Protein AF-A0A9D2IQ98-F1 (afdb_monomer_lite)

Structure (mmCIF, N/CA/C/O backbone):
data_AF-A0A9D2IQ98-F1
#
_entry.id   AF-A0A9D2IQ98-F1
#
loop_
_atom_site.group_PDB
_atom_site.id
_atom_site.type_symbol
_atom_site.label_atom_id
_atom_site.label_alt_id
_atom_site.label_comp_id
_atom_site.label_asym_id
_atom_site.label_entity_id
_atom_site.label_seq_id
_atom_site.pdbx_PDB_ins_code
_atom_site.Cartn_x
_atom_site.Cartn_y
_atom_site.Cartn_z
_atom_site.occupancy
_atom_site.B_iso_or_equiv
_atom_site.auth_seq_id
_atom_site.auth_comp_id
_atom_site.auth_asym_id
_atom_site.auth_atom_id
_atom_site.pdbx_PDB_model_num
ATOM 1 N N . MET A 1 1 ? -1.319 -9.298 -17.058 1.00 51.34 1 MET A N 1
ATOM 2 C CA . MET A 1 1 ? -1.935 -8.233 -16.231 1.00 51.34 1 MET A CA 1
ATOM 3 C C . MET A 1 1 ? -1.148 -6.912 -16.169 1.00 51.34 1 MET A C 1
ATOM 5 O O . MET A 1 1 ? -1.802 -5.898 -15.997 1.00 51.34 1 MET A O 1
ATOM 9 N N . LEU A 1 2 ? 0.181 -6.848 -16.391 1.00 56.78 2 LEU A N 1
ATOM 10 C CA . LEU A 1 2 ? 0.905 -5.551 -16.417 1.00 56.78 2 LEU A CA 1
ATOM 11 C C . LEU A 1 2 ? 0.504 -4.602 -17.559 1.00 56.78 2 LEU A C 1
ATOM 13 O O . LEU A 1 2 ? 0.396 -3.403 -17.344 1.00 56.78 2 LEU A O 1
ATOM 17 N N . LEU A 1 3 ? 0.245 -5.135 -18.757 1.00 52.12 3 LEU A N 1
ATOM 18 C CA . LEU A 1 3 ? -0.154 -4.343 -19.933 1.00 52.12 3 LEU A CA 1
ATOM 19 C C . LEU A 1 3 ? -1.585 -3.784 -19.847 1.00 52.12 3 LEU A C 1
ATOM 21 O O . LEU A 1 3 ? -2.013 -3.067 -20.747 1.00 52.12 3 LEU A O 1
ATOM 25 N N . ARG A 1 4 ? -2.333 -4.111 -18.782 1.00 63.97 4 ARG A N 1
ATOM 26 C CA . ARG A 1 4 ? -3.657 -3.527 -18.540 1.00 63.97 4 ARG A CA 1
ATOM 27 C C . ARG A 1 4 ? -3.548 -2.113 -17.973 1.00 63.97 4 ARG A C 1
ATOM 29 O O . ARG A 1 4 ? -4.499 -1.350 -18.087 1.00 63.97 4 ARG A O 1
ATOM 36 N N . ASN A 1 5 ? -2.407 -1.762 -17.373 1.00 77.50 5 ASN A N 1
ATOM 37 C CA . ASN A 1 5 ? -2.212 -0.414 -16.875 1.00 77.50 5 ASN A CA 1
ATOM 38 C C . ASN A 1 5 ? -1.877 0.530 -18.041 1.00 77.50 5 ASN A C 1
ATOM 40 O O . ASN A 1 5 ? -0.894 0.328 -18.761 1.00 77.50 5 ASN A O 1
ATOM 44 N N . VAL A 1 6 ? -2.731 1.537 -18.236 1.00 78.69 6 VAL A N 1
ATOM 45 C CA . VAL A 1 6 ? -2.642 2.497 -19.343 1.00 78.69 6 VAL A CA 1
ATOM 46 C C . VAL A 1 6 ? -1.326 3.270 -19.297 1.00 78.69 6 VAL A C 1
ATOM 48 O O . VAL A 1 6 ? -0.747 3.525 -20.351 1.00 78.69 6 VAL A O 1
ATOM 51 N N . GLU A 1 7 ? -0.811 3.563 -18.103 1.00 82.69 7 GLU A N 1
ATOM 52 C CA . GLU A 1 7 ? 0.459 4.267 -17.919 1.00 82.69 7 GLU A CA 1
ATOM 53 C C . GLU A 1 7 ? 1.639 3.426 -18.403 1.00 82.69 7 GLU A C 1
ATOM 55 O O . GLU A 1 7 ? 2.405 3.870 -19.255 1.00 82.69 7 GLU A O 1
ATOM 60 N N . VAL A 1 8 ? 1.729 2.168 -17.955 1.00 86.12 8 VAL A N 1
ATOM 61 C CA . VAL A 1 8 ? 2.790 1.239 -18.384 1.00 86.12 8 VAL A CA 1
ATOM 62 C C . VAL A 1 8 ? 2.737 1.033 -19.895 1.00 86.12 8 VAL A C 1
ATOM 64 O O . VAL A 1 8 ? 3.772 1.053 -20.558 1.00 86.12 8 VAL A O 1
ATOM 67 N N . ARG A 1 9 ? 1.535 0.883 -20.465 1.00 85.06 9 ARG A N 1
ATOM 68 C CA . ARG A 1 9 ? 1.364 0.747 -21.915 1.00 85.06 9 ARG A CA 1
ATOM 69 C C . ARG A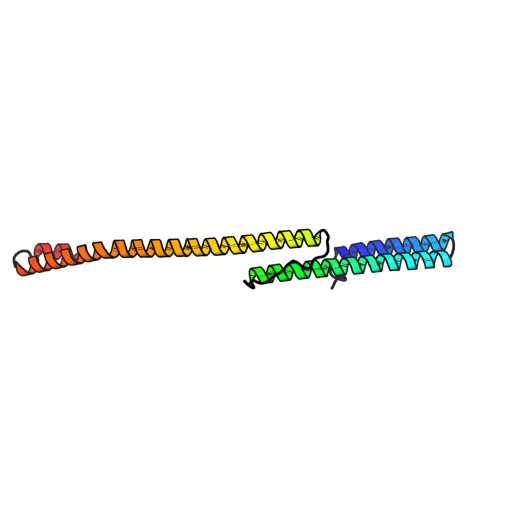 1 9 ? 1.829 1.999 -22.660 1.00 85.06 9 ARG A C 1
ATOM 71 O O . ARG A 1 9 ? 2.515 1.867 -23.670 1.00 85.06 9 ARG A O 1
ATOM 78 N N . ARG A 1 10 ? 1.501 3.193 -22.158 1.00 88.31 10 ARG A N 1
ATOM 79 C CA . ARG A 1 10 ? 1.931 4.469 -22.745 1.00 88.31 10 ARG A CA 1
ATOM 80 C C . ARG A 1 10 ? 3.453 4.610 -22.696 1.00 88.31 10 ARG A C 1
ATOM 82 O O . ARG A 1 10 ? 4.060 4.876 -23.730 1.00 88.31 10 ARG A O 1
ATOM 89 N N . THR A 1 11 ? 4.086 4.352 -21.554 1.00 89.94 11 THR A N 1
ATOM 90 C CA . THR A 1 11 ? 5.550 4.423 -21.418 1.00 89.94 11 THR A CA 1
ATOM 91 C C . THR A 1 11 ? 6.252 3.426 -22.335 1.00 89.94 11 THR A C 1
ATOM 93 O O . THR A 1 11 ? 7.189 3.802 -23.032 1.00 89.94 11 THR A O 1
ATOM 96 N N . VAL A 1 12 ? 5.764 2.182 -22.411 1.00 91.50 12 VAL A N 1
ATOM 97 C CA . VAL A 1 12 ? 6.314 1.170 -23.328 1.00 91.50 12 VAL A CA 1
ATOM 98 C C . VAL A 1 12 ? 6.136 1.593 -24.787 1.00 91.50 12 VAL A C 1
ATOM 100 O O . VAL A 1 12 ? 7.073 1.453 -25.564 1.00 91.50 12 VAL A O 1
ATOM 103 N N . SER A 1 13 ? 4.984 2.158 -25.169 1.00 90.25 13 SER A N 1
ATOM 104 C CA . SER A 1 13 ? 4.786 2.642 -26.544 1.00 90.25 13 SER A CA 1
ATOM 105 C C . SER A 1 13 ? 5.741 3.778 -26.912 1.00 90.25 13 SER A C 1
ATOM 107 O O . SER A 1 13 ? 6.338 3.738 -27.983 1.00 90.25 13 SER A O 1
ATOM 109 N N . VAL A 1 14 ? 5.956 4.744 -26.014 1.00 93.75 14 VAL A N 1
ATOM 110 C CA . VAL A 1 14 ? 6.912 5.838 -26.237 1.00 93.75 14 VAL A CA 1
ATOM 111 C C . VAL A 1 14 ? 8.335 5.288 -26.330 1.00 93.75 14 VAL A C 1
ATOM 113 O O . VAL A 1 14 ? 9.069 5.656 -27.242 1.00 93.75 14 VAL A O 1
ATOM 116 N N . PHE A 1 15 ? 8.705 4.357 -25.447 1.00 93.88 15 PHE A N 1
ATOM 117 C CA . PHE A 1 15 ? 10.013 3.706 -25.478 1.00 93.88 15 PHE A CA 1
ATOM 118 C C . PHE A 1 15 ? 10.254 2.962 -26.796 1.00 93.88 15 PHE A C 1
ATOM 120 O O . PHE A 1 15 ? 11.333 3.067 -27.368 1.00 93.88 15 PHE A O 1
ATOM 127 N N . LEU A 1 16 ? 9.249 2.244 -27.308 1.00 93.75 16 LEU A N 1
ATOM 128 C CA . LEU A 1 16 ? 9.344 1.552 -28.594 1.00 93.75 16 LEU A CA 1
ATOM 129 C C . LEU A 1 16 ? 9.516 2.532 -29.757 1.00 93.75 16 LEU A C 1
ATOM 131 O O . LEU A 1 16 ? 10.364 2.297 -30.610 1.00 93.75 16 LEU A O 1
ATOM 135 N N . VAL A 1 17 ? 8.770 3.641 -29.779 1.00 95.56 17 VAL A N 1
ATOM 136 C CA . VAL A 1 17 ? 8.910 4.670 -30.825 1.00 95.56 17 VAL A CA 1
ATOM 137 C C . VAL A 1 17 ? 10.316 5.274 -30.812 1.00 95.56 17 VAL A C 1
ATOM 139 O O . VAL A 1 17 ? 10.965 5.339 -31.855 1.00 95.56 17 VAL A O 1
ATOM 142 N N . VAL A 1 18 ? 10.818 5.655 -29.633 1.00 95.44 18 VAL A N 1
ATOM 143 C CA . VAL A 1 18 ? 12.175 6.204 -29.477 1.00 95.44 18 VAL A CA 1
ATOM 144 C C . VAL A 1 18 ? 13.237 5.162 -29.839 1.00 95.44 18 VAL A C 1
ATOM 146 O O . VAL A 1 18 ? 14.200 5.482 -30.530 1.00 95.44 18 VAL A O 1
ATOM 149 N N . GLY A 1 19 ? 13.047 3.906 -29.429 1.00 93.88 19 GLY A N 1
ATOM 150 C CA . GLY A 1 19 ? 13.953 2.805 -29.746 1.00 93.88 19 GLY A CA 1
ATOM 151 C C . GLY A 1 19 ? 14.041 2.532 -31.247 1.00 93.88 19 GLY A C 1
ATOM 152 O O . GLY A 1 19 ? 15.142 2.435 -31.781 1.00 93.88 19 GLY A O 1
ATOM 153 N N . VAL A 1 20 ? 12.903 2.475 -31.946 1.00 95.25 20 VAL A N 1
ATOM 154 C CA . VAL A 1 20 ? 12.860 2.292 -33.408 1.00 95.25 20 VAL A CA 1
ATOM 155 C C . VAL A 1 20 ? 13.535 3.459 -34.126 1.00 95.25 20 VAL A C 1
ATOM 157 O O . VAL A 1 20 ? 14.337 3.227 -35.028 1.00 95.25 20 VAL A O 1
ATOM 160 N N . ALA A 1 21 ? 13.276 4.700 -33.701 1.00 95.50 21 ALA A N 1
ATOM 161 C CA . ALA A 1 21 ? 13.936 5.876 -34.265 1.00 95.50 21 ALA A CA 1
ATOM 162 C C . ALA A 1 21 ? 15.462 5.834 -34.059 1.00 95.50 21 ALA A C 1
ATOM 164 O O . ALA A 1 21 ? 16.215 6.105 -34.993 1.00 95.50 21 ALA A O 1
ATOM 165 N N . GLY A 1 22 ? 15.924 5.432 -32.870 1.00 93.00 22 GLY A N 1
ATOM 166 C CA . GLY A 1 22 ? 17.349 5.275 -32.570 1.00 93.00 22 GLY A CA 1
ATOM 167 C C . GLY A 1 22 ? 18.026 4.187 -33.408 1.00 93.00 22 GLY A C 1
ATOM 168 O O . GLY A 1 22 ? 19.112 4.407 -33.939 1.00 93.00 22 GLY A O 1
ATOM 169 N N . VAL A 1 23 ? 17.370 3.036 -33.587 1.00 94.25 23 VAL A N 1
ATOM 170 C CA . VAL A 1 23 ? 17.874 1.945 -34.441 1.00 94.25 23 VAL A CA 1
ATOM 171 C C . VAL A 1 23 ? 17.944 2.381 -35.908 1.00 94.25 23 VAL A C 1
ATOM 173 O O . VAL A 1 23 ? 18.944 2.114 -36.571 1.00 94.25 23 VAL A O 1
ATOM 176 N N . ALA A 1 24 ? 16.926 3.088 -36.408 1.00 93.44 24 ALA A N 1
ATOM 177 C CA . ALA A 1 24 ? 16.910 3.606 -37.775 1.00 93.44 24 ALA A CA 1
ATOM 178 C C . ALA A 1 24 ? 18.023 4.641 -38.018 1.00 93.44 24 ALA A C 1
ATOM 180 O O . ALA A 1 24 ? 18.696 4.587 -39.047 1.00 93.44 24 ALA A O 1
ATOM 181 N N . ALA A 1 25 ? 18.262 5.542 -37.060 1.00 94.00 25 ALA A N 1
ATOM 182 C CA . ALA A 1 25 ? 19.348 6.517 -37.139 1.00 94.00 25 ALA A CA 1
ATOM 183 C C . ALA A 1 25 ? 20.730 5.841 -37.136 1.00 94.00 25 ALA A C 1
ATOM 185 O O . ALA A 1 25 ? 21.574 6.166 -37.969 1.00 94.00 25 ALA A O 1
ATOM 186 N N . ALA A 1 26 ? 20.944 4.859 -36.254 1.00 93.38 26 ALA A N 1
ATOM 187 C CA . ALA A 1 26 ? 22.191 4.095 -36.200 1.00 93.38 26 ALA A CA 1
ATOM 188 C C . ALA A 1 26 ? 22.453 3.324 -37.502 1.00 93.38 26 ALA A C 1
ATOM 190 O O . ALA A 1 26 ? 23.584 3.289 -37.986 1.00 93.38 26 ALA A O 1
ATOM 191 N N . TRP A 1 27 ? 21.399 2.761 -38.101 1.00 93.94 27 TRP A N 1
ATOM 192 C CA . TRP A 1 27 ? 21.492 2.084 -39.391 1.00 93.94 27 TRP A CA 1
ATOM 193 C C . TRP A 1 27 ? 21.900 3.032 -40.524 1.00 93.94 27 TRP A C 1
ATOM 195 O O . TRP A 1 27 ? 22.726 2.660 -41.354 1.00 93.94 27 TRP A O 1
ATOM 205 N N . ALA A 1 28 ? 21.364 4.256 -40.536 1.00 94.06 28 ALA A N 1
ATOM 206 C CA . ALA A 1 28 ? 21.652 5.254 -41.566 1.00 94.06 28 ALA A CA 1
ATOM 207 C C . ALA A 1 28 ? 23.063 5.864 -41.468 1.00 94.06 28 ALA A C 1
ATOM 209 O O . ALA A 1 28 ? 23.628 6.236 -42.492 1.00 94.06 28 ALA A O 1
ATOM 210 N N . LEU A 1 29 ? 23.621 5.984 -40.258 1.00 93.12 29 LEU A N 1
ATOM 211 C CA . LEU A 1 29 ? 24.921 6.625 -40.019 1.00 93.12 29 LEU A CA 1
ATOM 212 C C . LEU A 1 29 ? 26.099 5.651 -40.163 1.00 93.12 29 LEU A C 1
ATOM 214 O O . LEU A 1 29 ? 27.071 5.968 -40.841 1.00 93.12 29 LEU A O 1
ATOM 218 N N . GLU A 1 30 ? 26.012 4.475 -39.531 1.00 89.81 30 GLU A N 1
ATOM 219 C CA . GLU A 1 30 ? 27.151 3.548 -39.386 1.00 89.81 30 GLU A CA 1
ATOM 220 C C . GLU A 1 30 ? 26.843 2.103 -39.823 1.00 89.81 30 GLU A C 1
ATOM 222 O O . GLU A 1 30 ? 27.690 1.212 -39.735 1.00 89.81 30 GLU A O 1
ATOM 227 N N . GLY A 1 31 ? 25.636 1.849 -40.338 1.00 92.56 31 GLY A N 1
ATOM 228 C CA . GLY A 1 31 ? 25.257 0.566 -40.925 1.00 92.56 31 GLY A CA 1
ATOM 229 C C . GLY A 1 31 ? 24.684 -0.470 -39.938 1.00 92.56 31 GLY A C 1
ATOM 230 O O . GLY A 1 31 ? 24.312 -0.161 -38.801 1.00 92.56 31 GLY A O 1
ATOM 231 N N . PRO A 1 32 ? 24.541 -1.739 -40.372 1.00 91.56 32 PRO A N 1
ATOM 232 C CA . PRO A 1 32 ? 23.748 -2.754 -39.666 1.00 91.56 32 PRO A CA 1
ATOM 233 C C .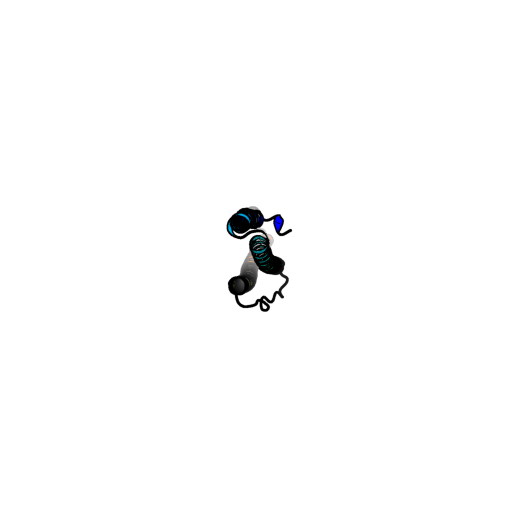 PRO A 1 32 ? 24.353 -3.230 -38.342 1.00 91.56 32 PRO A C 1
ATOM 235 O O . PRO A 1 32 ? 23.607 -3.598 -37.434 1.00 91.56 32 PRO A O 1
ATOM 238 N N . ALA A 1 33 ? 25.679 -3.198 -38.198 1.00 92.75 33 ALA A N 1
ATOM 239 C CA . ALA A 1 33 ? 26.340 -3.599 -36.958 1.00 92.75 33 ALA A CA 1
ATOM 240 C C . ALA A 1 33 ? 26.018 -2.631 -35.805 1.00 92.75 33 ALA A C 1
ATOM 242 O O . ALA A 1 33 ? 25.653 -3.072 -34.715 1.00 92.75 33 ALA A O 1
ATOM 243 N N . ALA A 1 34 ? 26.060 -1.318 -36.061 1.00 91.81 34 ALA A N 1
ATOM 244 C CA . ALA A 1 34 ? 25.695 -0.296 -35.080 1.00 91.81 34 ALA A CA 1
ATOM 245 C C . ALA A 1 34 ? 24.210 -0.392 -34.687 1.00 91.81 34 ALA A C 1
ATOM 247 O O . ALA A 1 34 ? 23.869 -0.367 -33.502 1.00 91.81 34 ALA A O 1
ATOM 248 N N . ALA A 1 35 ? 23.325 -0.599 -35.668 1.00 92.81 35 ALA A N 1
ATOM 249 C CA . ALA A 1 35 ? 21.895 -0.791 -35.433 1.00 92.81 35 ALA A CA 1
ATOM 250 C C . ALA A 1 35 ? 21.598 -1.996 -34.517 1.00 92.81 35 ALA A C 1
ATOM 252 O O . ALA A 1 35 ? 20.751 -1.899 -33.626 1.00 92.81 35 ALA A O 1
ATOM 253 N N . ALA A 1 36 ? 22.320 -3.111 -34.687 1.00 94.00 36 ALA A N 1
ATOM 254 C CA . ALA A 1 36 ? 22.164 -4.302 -33.851 1.00 94.00 36 ALA A CA 1
ATOM 255 C C . ALA A 1 36 ? 22.550 -4.047 -32.382 1.00 94.00 36 ALA A C 1
ATOM 257 O O . ALA A 1 36 ? 21.831 -4.471 -31.475 1.00 94.00 36 ALA A O 1
ATOM 258 N N . VAL A 1 37 ? 23.640 -3.311 -32.135 1.00 95.06 37 VAL A N 1
ATOM 259 C CA . VAL A 1 37 ? 24.080 -2.951 -30.774 1.00 95.06 37 VAL A CA 1
ATOM 260 C C . VAL A 1 37 ? 23.064 -2.031 -30.091 1.00 95.06 37 VAL A C 1
ATOM 262 O O . VAL A 1 37 ? 22.704 -2.254 -28.930 1.00 95.06 37 VAL A O 1
ATOM 265 N N . VAL A 1 38 ? 22.542 -1.033 -30.810 1.00 94.75 38 VAL A N 1
ATOM 266 C CA . VAL A 1 38 ? 21.507 -0.123 -30.290 1.00 94.75 38 VAL A CA 1
ATOM 267 C C . VAL A 1 38 ? 20.214 -0.880 -29.980 1.00 94.75 38 VAL A C 1
ATOM 269 O O . VAL A 1 38 ? 19.638 -0.693 -28.907 1.00 94.75 38 VAL A O 1
ATOM 272 N N . ALA A 1 39 ? 19.789 -1.789 -30.862 1.00 94.06 39 ALA A N 1
ATOM 273 C CA . ALA A 1 39 ? 18.606 -2.618 -30.644 1.00 94.06 39 ALA A CA 1
ATOM 274 C C . ALA A 1 39 ? 18.759 -3.531 -29.415 1.00 94.06 39 ALA A C 1
ATOM 276 O O . ALA A 1 39 ? 17.854 -3.597 -28.581 1.00 94.06 39 ALA A O 1
ATOM 277 N N . ALA A 1 40 ? 19.913 -4.191 -29.263 1.00 95.69 40 ALA A N 1
ATOM 278 C CA . ALA A 1 40 ? 20.201 -5.038 -28.106 1.00 95.69 40 ALA A CA 1
ATOM 279 C C . ALA A 1 40 ? 20.183 -4.232 -26.798 1.00 95.69 40 ALA A C 1
ATOM 281 O O . ALA A 1 40 ? 19.563 -4.643 -25.817 1.00 95.69 40 ALA A O 1
ATOM 282 N N . THR A 1 41 ? 20.792 -3.046 -26.803 1.00 94.69 41 THR A N 1
ATOM 283 C CA . THR A 1 41 ? 20.822 -2.153 -25.636 1.00 94.69 41 THR A CA 1
ATOM 284 C C . THR A 1 41 ? 19.416 -1.676 -25.265 1.00 94.69 41 THR A C 1
ATOM 286 O O . THR A 1 41 ? 19.022 -1.756 -24.100 1.00 94.69 41 THR A O 1
ATOM 289 N N . ALA A 1 42 ? 18.615 -1.250 -26.248 1.00 95.06 42 ALA A N 1
ATOM 290 C CA . ALA A 1 42 ? 17.227 -0.847 -26.030 1.00 95.06 42 ALA A CA 1
ATOM 291 C C . ALA A 1 42 ? 16.372 -2.002 -25.478 1.00 95.06 42 ALA A C 1
ATOM 293 O O . ALA A 1 42 ? 15.574 -1.796 -24.561 1.00 95.06 42 ALA A O 1
ATOM 294 N N . ALA A 1 43 ? 16.567 -3.225 -25.980 1.00 94.50 43 ALA A N 1
ATOM 295 C CA . ALA A 1 43 ? 15.865 -4.410 -25.493 1.00 94.50 43 ALA A CA 1
ATOM 296 C C . ALA A 1 43 ? 16.215 -4.737 -24.031 1.00 94.50 43 ALA A C 1
ATOM 298 O O . ALA A 1 43 ? 15.317 -5.025 -23.237 1.00 94.50 43 ALA A O 1
ATOM 299 N N . ILE A 1 44 ? 17.495 -4.642 -23.651 1.00 96.19 44 ILE A N 1
ATOM 300 C CA . ILE A 1 44 ? 17.945 -4.856 -22.267 1.00 96.19 44 ILE A CA 1
ATOM 301 C C . ILE A 1 44 ? 17.331 -3.807 -21.336 1.00 96.19 44 ILE A C 1
ATOM 303 O O . ILE A 1 44 ? 16.759 -4.163 -20.304 1.00 96.19 44 ILE A O 1
ATOM 307 N N . LEU A 1 45 ? 17.387 -2.525 -21.709 1.00 94.75 45 LEU A N 1
ATOM 308 C CA . LEU A 1 45 ? 16.796 -1.443 -20.918 1.00 94.75 45 LEU A CA 1
ATOM 309 C C . LEU A 1 45 ? 15.285 -1.634 -20.733 1.00 94.75 45 LEU A C 1
ATOM 311 O O . LEU A 1 45 ? 14.774 -1.494 -19.619 1.00 94.75 45 LEU A O 1
ATOM 315 N N . LEU A 1 46 ? 14.575 -2.030 -21.794 1.00 93.38 46 LEU A N 1
ATOM 316 C CA . LEU A 1 46 ? 13.150 -2.341 -21.717 1.00 93.38 46 LEU A CA 1
ATOM 317 C C . LEU A 1 46 ? 12.877 -3.526 -20.784 1.00 93.38 46 LEU A C 1
ATOM 319 O O . LEU A 1 46 ? 11.937 -3.480 -19.988 1.00 93.38 46 LEU A O 1
ATOM 323 N N . ALA A 1 47 ? 13.690 -4.583 -20.850 1.00 92.56 47 ALA A N 1
ATOM 324 C CA . ALA A 1 47 ? 13.545 -5.750 -19.987 1.00 92.56 47 ALA A CA 1
ATOM 325 C C . ALA A 1 47 ? 13.744 -5.388 -18.507 1.00 92.56 47 ALA A C 1
ATOM 327 O O . ALA A 1 47 ? 12.905 -5.743 -17.674 1.00 92.56 47 ALA A O 1
ATOM 328 N N . VAL A 1 48 ? 14.799 -4.631 -18.185 1.00 94.00 48 VAL A N 1
ATOM 329 C CA . VAL A 1 48 ? 15.076 -4.140 -16.824 1.00 94.00 48 VAL A CA 1
ATOM 330 C C . VAL A 1 48 ? 13.918 -3.284 -16.312 1.00 94.00 48 VAL A C 1
ATOM 332 O O . VAL A 1 48 ? 13.426 -3.517 -15.204 1.00 94.00 48 VAL A O 1
ATOM 335 N N . PHE A 1 49 ? 13.427 -2.349 -17.133 1.00 91.38 49 PHE A N 1
ATOM 336 C CA . PHE A 1 49 ? 12.270 -1.521 -16.797 1.00 91.38 49 PHE A CA 1
ATOM 337 C C . PHE A 1 49 ? 11.041 -2.381 -16.487 1.00 91.38 49 PHE A C 1
ATOM 339 O O . PHE A 1 49 ? 10.461 -2.265 -15.408 1.00 91.38 49 PHE A O 1
ATOM 346 N N . LEU A 1 50 ? 10.683 -3.308 -17.381 1.00 89.25 50 LEU A N 1
ATOM 347 C CA . LEU A 1 50 ? 9.519 -4.172 -17.199 1.00 89.25 50 LEU A CA 1
ATOM 348 C C . LEU A 1 50 ? 9.624 -5.017 -15.928 1.00 89.25 50 LEU A C 1
ATOM 350 O O . LEU A 1 50 ? 8.637 -5.124 -15.201 1.00 89.25 50 LEU A O 1
ATOM 354 N N . VAL A 1 51 ? 10.785 -5.617 -15.647 1.00 88.81 51 VAL A N 1
ATOM 355 C CA . VAL A 1 51 ? 11.009 -6.412 -14.428 1.00 88.81 51 VAL A CA 1
ATOM 356 C C . VAL A 1 51 ? 10.860 -5.546 -13.178 1.00 88.81 51 VAL A C 1
ATOM 358 O O . VAL A 1 51 ? 10.127 -5.933 -12.265 1.00 88.81 51 VAL A O 1
ATOM 361 N N . SER A 1 52 ? 11.474 -4.362 -13.155 1.00 86.81 52 SER A N 1
ATOM 362 C CA . SER A 1 52 ? 11.356 -3.412 -12.042 1.00 86.81 52 SER A CA 1
ATOM 363 C C . SER A 1 52 ? 9.897 -3.006 -11.797 1.00 86.81 52 SER A C 1
ATOM 365 O O . SER A 1 52 ? 9.391 -3.106 -10.674 1.00 86.81 52 SER A O 1
ATOM 367 N N . THR A 1 53 ? 9.158 -2.669 -12.859 1.00 88.06 53 THR A N 1
ATOM 368 C CA . THR A 1 53 ? 7.722 -2.377 -12.776 1.00 88.06 53 THR A CA 1
ATOM 369 C C . THR A 1 53 ? 6.932 -3.583 -12.264 1.00 88.06 53 THR A C 1
ATOM 371 O O . THR A 1 53 ? 6.074 -3.421 -11.396 1.00 88.06 53 THR A O 1
ATOM 374 N N . ARG A 1 54 ? 7.225 -4.812 -12.728 1.00 85.00 54 ARG A N 1
ATOM 375 C CA . ARG A 1 54 ? 6.539 -6.026 -12.237 1.00 85.00 54 ARG A CA 1
ATOM 376 C C . ARG A 1 54 ? 6.720 -6.211 -10.736 1.00 85.00 54 ARG A C 1
ATOM 378 O O . ARG A 1 54 ? 5.754 -6.544 -10.050 1.00 85.00 54 ARG A O 1
ATOM 385 N N . LEU A 1 55 ? 7.940 -6.017 -10.241 1.00 84.56 55 LEU A N 1
ATOM 386 C CA . LEU A 1 55 ? 8.255 -6.146 -8.821 1.00 84.56 55 LEU A CA 1
ATOM 387 C C . LEU A 1 55 ? 7.518 -5.086 -7.995 1.00 84.56 55 LEU A C 1
ATOM 389 O O . LEU A 1 55 ? 6.873 -5.448 -7.013 1.00 84.56 55 LEU A O 1
ATOM 393 N N . ARG A 1 56 ? 7.513 -3.819 -8.435 1.00 84.69 56 ARG A N 1
ATOM 394 C CA . ARG A 1 56 ? 6.751 -2.741 -7.775 1.00 84.69 56 ARG A CA 1
ATOM 395 C C . ARG A 1 56 ? 5.260 -3.063 -7.672 1.00 84.69 56 ARG A C 1
ATOM 397 O O . ARG A 1 56 ? 4.717 -3.027 -6.573 1.00 84.69 56 ARG A O 1
ATOM 404 N N . TYR A 1 57 ? 4.607 -3.451 -8.773 1.00 84.25 57 TYR A N 1
ATOM 405 C CA . TYR A 1 57 ? 3.174 -3.788 -8.753 1.00 84.25 57 TYR A CA 1
ATOM 406 C C . TYR A 1 57 ? 2.855 -4.978 -7.847 1.00 84.25 57 TYR A C 1
ATOM 408 O O . TYR A 1 57 ? 1.841 -4.964 -7.157 1.00 84.25 57 TYR A O 1
ATOM 416 N N . ARG A 1 58 ? 3.714 -6.005 -7.820 1.00 82.50 58 ARG A N 1
ATOM 417 C CA . ARG A 1 58 ? 3.538 -7.150 -6.912 1.00 82.50 58 ARG A CA 1
ATOM 418 C C . ARG A 1 58 ? 3.655 -6.756 -5.446 1.00 82.50 58 ARG A C 1
ATOM 420 O O . ARG A 1 58 ? 2.982 -7.340 -4.607 1.00 82.50 58 ARG A O 1
ATOM 427 N N . THR A 1 59 ? 4.526 -5.811 -5.122 1.00 81.06 59 THR A N 1
ATOM 428 C CA . THR A 1 59 ? 4.656 -5.295 -3.757 1.00 81.06 59 THR A CA 1
ATOM 429 C C . THR A 1 59 ? 3.435 -4.470 -3.357 1.00 81.06 59 THR A C 1
ATOM 431 O O . THR A 1 59 ? 2.881 -4.719 -2.295 1.00 81.06 59 THR A O 1
ATOM 434 N N . ILE A 1 60 ? 2.943 -3.594 -4.237 1.00 83.81 60 ILE A N 1
ATOM 435 C CA . ILE A 1 60 ? 1.709 -2.824 -3.996 1.00 83.81 60 ILE A CA 1
ATOM 436 C C . ILE A 1 60 ? 0.502 -3.756 -3.812 1.00 83.81 60 ILE A C 1
ATOM 438 O O . ILE A 1 60 ? -0.279 -3.576 -2.888 1.00 83.81 60 ILE A O 1
ATOM 442 N N . ALA A 1 61 ? 0.365 -4.790 -4.649 1.00 81.06 61 ALA A N 1
ATOM 443 C CA . ALA A 1 61 ? -0.721 -5.762 -4.517 1.00 81.06 61 ALA A CA 1
ATOM 444 C C . ALA A 1 61 ? -0.666 -6.530 -3.185 1.00 81.06 61 ALA A C 1
ATOM 446 O O . ALA A 1 61 ? -1.708 -6.825 -2.610 1.00 81.06 61 ALA A O 1
ATOM 447 N N . ARG A 1 62 ? 0.541 -6.825 -2.682 1.00 80.81 62 ARG A N 1
ATOM 448 C CA . ARG A 1 62 ? 0.721 -7.434 -1.359 1.00 80.81 62 ARG A CA 1
ATOM 449 C C . ARG A 1 62 ? 0.285 -6.490 -0.243 1.00 80.81 62 ARG A C 1
ATOM 451 O O . ARG A 1 62 ? -0.503 -6.914 0.584 1.00 80.81 62 ARG A O 1
ATOM 458 N N . MET A 1 63 ? 0.706 -5.224 -0.264 1.00 80.81 63 MET A N 1
ATOM 459 C CA . MET A 1 63 ? 0.238 -4.230 0.716 1.00 80.81 63 MET A CA 1
ATOM 460 C C . MET A 1 63 ? -1.283 -4.087 0.710 1.00 80.81 63 MET A C 1
ATOM 462 O O . MET A 1 63 ? -1.895 -4.020 1.765 1.00 80.81 63 MET A O 1
ATOM 466 N N . ALA A 1 64 ? -1.899 -4.048 -0.474 1.00 80.38 64 ALA A N 1
ATOM 467 C CA . ALA A 1 64 ? -3.347 -3.930 -0.592 1.00 80.38 64 ALA A CA 1
ATOM 468 C C . ALA A 1 64 ? -4.064 -5.130 0.044 1.00 80.38 64 ALA A C 1
ATOM 470 O O . ALA A 1 64 ? -5.013 -4.936 0.792 1.00 80.38 64 ALA A O 1
ATOM 471 N N . ALA A 1 65 ? -3.572 -6.350 -0.196 1.00 79.06 65 ALA A N 1
ATOM 472 C CA . ALA A 1 65 ? -4.104 -7.550 0.448 1.00 79.06 65 ALA A CA 1
ATOM 473 C C . ALA A 1 65 ? -3.901 -7.535 1.974 1.00 79.06 65 ALA A C 1
ATOM 475 O O . ALA A 1 65 ? -4.759 -7.997 2.712 1.00 79.06 65 ALA A O 1
ATOM 476 N N . GLN A 1 66 ? -2.785 -6.978 2.448 1.00 75.00 66 GLN A N 1
ATOM 477 C CA . GLN A 1 66 ? -2.507 -6.830 3.877 1.00 75.00 66 GLN A CA 1
ATOM 478 C C . GLN A 1 66 ? -3.462 -5.839 4.555 1.00 75.00 66 GLN A C 1
ATOM 480 O O . GLN A 1 66 ? -3.990 -6.134 5.620 1.00 75.00 66 GLN A O 1
ATOM 485 N N . VAL A 1 67 ? -3.730 -4.694 3.921 1.00 79.44 67 VAL A N 1
ATOM 486 C CA . VAL A 1 67 ? -4.741 -3.736 4.396 1.00 79.44 67 VAL A CA 1
ATOM 487 C C . VAL A 1 67 ? -6.127 -4.380 4.418 1.00 79.44 67 VAL A C 1
ATOM 489 O O . VAL A 1 67 ? -6.861 -4.209 5.385 1.00 79.44 67 VAL A O 1
ATOM 492 N N . ASP A 1 68 ? -6.473 -5.144 3.381 1.00 80.44 68 ASP A N 1
ATOM 493 C CA . ASP A 1 68 ? -7.749 -5.857 3.315 1.00 80.44 68 ASP A CA 1
ATOM 494 C C . ASP A 1 68 ? -7.889 -6.874 4.461 1.00 80.44 68 ASP A C 1
ATOM 496 O O . ASP A 1 68 ? -8.923 -6.915 5.117 1.00 80.44 68 ASP A O 1
ATOM 500 N N . ALA A 1 69 ? -6.827 -7.617 4.786 1.00 77.88 69 ALA A N 1
ATOM 501 C CA . ALA A 1 69 ? -6.809 -8.547 5.918 1.00 77.88 69 ALA A CA 1
ATOM 502 C C . ALA A 1 69 ? -7.001 -7.840 7.275 1.00 77.88 69 ALA A C 1
ATOM 504 O O . ALA A 1 69 ? -7.818 -8.278 8.086 1.00 77.88 69 ALA A O 1
ATOM 505 N N . VAL A 1 70 ? -6.331 -6.701 7.497 1.00 76.31 70 VAL A N 1
ATOM 506 C CA . VAL A 1 70 ? -6.528 -5.881 8.709 1.00 76.31 70 VAL A CA 1
ATOM 507 C C . VAL A 1 70 ? -7.978 -5.402 8.829 1.00 76.31 70 VAL A C 1
ATOM 509 O O . VAL A 1 70 ? -8.546 -5.419 9.920 1.00 76.31 70 VAL A O 1
ATOM 512 N N . LEU A 1 71 ? -8.601 -4.991 7.720 1.00 72.25 71 LEU A N 1
ATOM 513 C CA . LEU A 1 71 ? -10.001 -4.552 7.708 1.00 72.25 71 LEU A CA 1
ATOM 514 C C . LEU A 1 71 ? -10.993 -5.686 8.014 1.00 72.25 71 LEU A C 1
ATOM 516 O O . LEU A 1 71 ? -12.107 -5.404 8.451 1.00 72.25 71 LEU A O 1
ATOM 520 N N . HIS A 1 72 ? -10.593 -6.944 7.821 1.00 76.44 72 HIS A N 1
ATOM 521 C CA . HIS A 1 72 ? -11.399 -8.133 8.109 1.00 76.44 72 HIS A CA 1
ATOM 522 C C . HIS A 1 72 ? -11.046 -8.809 9.457 1.00 76.44 72 HIS A C 1
ATOM 524 O O . HIS A 1 72 ? -11.467 -9.938 9.690 1.00 76.44 72 HIS A O 1
ATOM 530 N N . ASP A 1 73 ? -10.338 -8.112 10.363 1.00 65.12 73 ASP A N 1
ATOM 531 C CA . ASP A 1 73 ? -9.942 -8.571 11.718 1.00 65.12 73 ASP A CA 1
ATOM 532 C C . ASP A 1 73 ? -8.990 -9.790 11.732 1.00 65.12 73 ASP A C 1
ATOM 534 O O . ASP A 1 73 ? -8.855 -10.489 12.738 1.00 65.12 73 ASP A O 1
ATOM 538 N N . GLU A 1 74 ? -8.257 -10.037 10.638 1.00 58.53 74 GLU A N 1
ATOM 539 C CA . GLU A 1 74 ? -7.143 -10.992 10.640 1.00 58.53 74 GLU A CA 1
ATOM 540 C C . GLU A 1 74 ? -5.903 -10.319 11.255 1.00 58.53 74 GLU A C 1
ATOM 542 O O . GLU A 1 74 ? -5.154 -9.593 10.603 1.00 58.53 74 GLU A O 1
ATOM 547 N N . ARG A 1 75 ? -5.713 -10.524 12.563 1.00 52.16 75 ARG A N 1
ATOM 548 C CA . ARG A 1 75 ? -4.781 -9.776 13.434 1.00 52.16 75 ARG A CA 1
ATOM 549 C C . ARG A 1 75 ? -3.281 -10.039 13.255 1.00 52.16 75 ARG A C 1
ATOM 551 O O . ARG A 1 75 ? -2.508 -9.605 14.103 1.00 52.16 75 ARG A O 1
ATOM 558 N N . ASP A 1 76 ? -2.841 -10.717 12.201 1.00 52.62 76 ASP A N 1
ATOM 559 C CA . ASP A 1 76 ? -1.423 -11.073 12.067 1.00 52.62 76 ASP A CA 1
ATOM 560 C C . ASP A 1 76 ? -0.886 -10.755 10.672 1.00 52.62 76 ASP A C 1
ATOM 562 O O . ASP A 1 76 ? -0.769 -11.606 9.788 1.00 52.62 76 ASP A O 1
ATOM 566 N N . VAL A 1 77 ? -0.593 -9.472 10.453 1.00 52.66 77 VAL A N 1
ATOM 567 C CA . VAL A 1 77 ? -0.090 -8.984 9.171 1.00 52.66 77 VAL A CA 1
ATOM 568 C C . VAL A 1 77 ? 1.222 -8.233 9.374 1.00 52.66 77 VAL A C 1
ATOM 570 O O . VAL A 1 77 ? 1.272 -7.013 9.443 1.00 52.66 77 VAL A O 1
ATOM 573 N N . SER A 1 78 ? 2.319 -8.984 9.465 1.00 54.44 78 SER A N 1
ATOM 574 C CA . SER A 1 78 ? 3.678 -8.431 9.540 1.00 54.44 78 SER A CA 1
ATOM 575 C C . SER A 1 78 ? 4.105 -7.800 8.202 1.00 54.44 78 SER A C 1
ATOM 577 O O . SER A 1 78 ? 4.203 -8.471 7.165 1.00 54.44 78 SER A O 1
ATOM 579 N N . PHE A 1 79 ? 4.410 -6.498 8.228 1.00 57.28 79 PHE A N 1
ATOM 580 C CA . PHE A 1 79 ? 4.964 -5.729 7.101 1.00 57.28 79 PHE A CA 1
ATOM 581 C C . PHE A 1 79 ? 6.507 -5.804 6.997 1.00 57.28 79 PHE A C 1
ATOM 583 O O . PHE A 1 79 ? 7.105 -5.154 6.140 1.00 57.28 79 PHE A O 1
ATOM 590 N N . GLU A 1 80 ? 7.184 -6.625 7.812 1.00 52.00 80 GLU A N 1
ATOM 591 C CA . GLU A 1 80 ? 8.647 -6.557 8.023 1.00 52.00 80 GLU A CA 1
ATOM 592 C C . GLU A 1 80 ? 9.528 -6.967 6.830 1.00 52.00 80 GLU A C 1
ATOM 594 O O . GLU A 1 80 ? 10.734 -6.723 6.832 1.00 52.00 80 GLU A O 1
ATOM 599 N N . ARG A 1 81 ? 8.983 -7.582 5.775 1.00 52.09 81 ARG A N 1
ATOM 600 C CA . ARG A 1 81 ? 9.793 -8.129 4.666 1.00 52.09 81 ARG A CA 1
ATOM 601 C C . ARG A 1 81 ? 9.830 -7.255 3.419 1.00 52.09 81 ARG A C 1
ATOM 603 O O . ARG A 1 81 ? 9.648 -7.742 2.297 1.00 52.09 81 ARG A O 1
ATOM 610 N N . MET A 1 82 ? 10.120 -5.968 3.587 1.00 55.03 82 MET A N 1
ATOM 611 C CA . MET A 1 82 ? 10.313 -5.062 2.455 1.00 55.03 82 MET A CA 1
ATOM 612 C C . MET A 1 82 ? 11.706 -4.428 2.426 1.00 55.03 82 MET A C 1
ATOM 614 O O . MET A 1 82 ? 12.087 -3.670 3.306 1.00 55.03 82 MET A O 1
ATOM 618 N N . ARG A 1 83 ? 12.461 -4.767 1.367 1.00 55.12 83 ARG A N 1
ATOM 619 C CA . ARG A 1 83 ? 13.761 -4.169 1.008 1.00 55.12 83 ARG A CA 1
ATOM 620 C C . ARG A 1 83 ? 13.636 -2.645 0.930 1.00 55.12 83 ARG A C 1
ATOM 622 O O . ARG A 1 83 ? 12.664 -2.168 0.346 1.00 55.12 83 ARG A O 1
ATOM 629 N N . GLU A 1 84 ? 14.637 -1.933 1.454 1.00 57.97 84 GLU A N 1
ATOM 630 C CA . GLU A 1 84 ? 14.762 -0.468 1.403 1.00 57.97 84 GLU A CA 1
ATOM 631 C C . GLU A 1 84 ? 14.315 0.119 0.054 1.00 57.97 84 GLU A C 1
ATOM 633 O O . GLU A 1 84 ? 14.711 -0.339 -1.021 1.00 57.97 84 GLU A O 1
ATOM 638 N N . GLY A 1 85 ? 13.453 1.133 0.131 1.00 69.56 85 GLY A N 1
ATOM 639 C CA . GLY A 1 85 ? 12.873 1.845 -1.004 1.00 69.56 85 GLY A CA 1
ATOM 640 C C . GLY A 1 85 ? 11.603 2.599 -0.599 1.00 69.56 85 GLY A C 1
ATOM 641 O O . GLY A 1 85 ? 11.057 2.372 0.478 1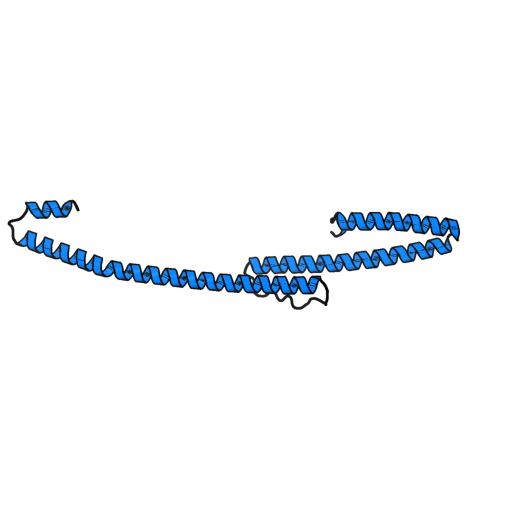.00 69.56 85 GLY A O 1
ATOM 642 N N . GLU A 1 86 ? 11.091 3.464 -1.477 1.00 72.50 86 GLU A N 1
ATOM 643 C CA . GLU A 1 86 ? 9.881 4.281 -1.238 1.00 72.50 86 GLU A CA 1
ATOM 644 C C . GLU A 1 86 ? 8.666 3.441 -0.811 1.00 72.50 86 GLU A C 1
ATOM 646 O O . GLU A 1 86 ? 7.870 3.845 0.034 1.00 72.50 86 GLU A O 1
ATOM 651 N N . LEU A 1 87 ? 8.550 2.228 -1.360 1.00 76.81 87 LEU A N 1
ATOM 652 C CA . LEU A 1 87 ? 7.488 1.297 -0.997 1.00 76.81 87 LEU A CA 1
ATOM 653 C C . LEU A 1 87 ? 7.651 0.768 0.440 1.00 76.81 87 LEU A C 1
ATOM 655 O O . LEU A 1 87 ? 6.646 0.579 1.110 1.00 76.81 87 LEU A O 1
ATOM 659 N N . ALA A 1 88 ? 8.871 0.542 0.941 1.00 75.44 88 ALA A N 1
ATOM 660 C CA . ALA A 1 88 ? 9.099 0.088 2.323 1.00 75.44 88 ALA A CA 1
ATOM 661 C C . ALA A 1 88 ? 8.663 1.140 3.351 1.00 75.44 88 ALA A C 1
ATOM 663 O O . ALA A 1 88 ? 8.040 0.800 4.354 1.00 75.44 88 ALA A O 1
ATOM 664 N N . ILE A 1 89 ? 8.908 2.419 3.054 1.00 80.81 89 ILE A N 1
ATOM 665 C CA . ILE A 1 89 ? 8.422 3.539 3.871 1.00 80.81 89 ILE A CA 1
ATOM 666 C C . ILE A 1 89 ? 6.891 3.540 3.894 1.00 80.81 89 ILE A C 1
ATOM 668 O O . ILE A 1 89 ? 6.296 3.608 4.966 1.00 80.81 89 ILE A O 1
ATOM 672 N N . LEU A 1 90 ? 6.253 3.394 2.726 1.00 82.75 90 LEU A N 1
ATOM 673 C CA . LEU A 1 90 ? 4.795 3.324 2.634 1.00 82.75 90 LEU A CA 1
ATOM 674 C C . LEU A 1 90 ? 4.218 2.135 3.419 1.00 82.75 90 LEU A C 1
ATOM 676 O O . LEU A 1 90 ? 3.211 2.300 4.098 1.00 82.75 90 LEU A O 1
ATOM 680 N N . ALA A 1 91 ? 4.857 0.962 3.359 1.00 78.25 91 ALA A N 1
ATOM 681 C CA . ALA A 1 91 ? 4.451 -0.206 4.147 1.00 78.25 91 ALA A CA 1
ATOM 682 C C . ALA A 1 91 ? 4.508 0.080 5.651 1.00 78.25 91 ALA A C 1
ATOM 684 O O . ALA A 1 91 ? 3.545 -0.199 6.354 1.00 78.25 91 ALA A O 1
ATOM 685 N N . SER A 1 92 ? 5.604 0.671 6.135 1.00 80.38 92 SER A N 1
ATOM 686 C CA . SER A 1 92 ? 5.738 1.025 7.552 1.00 80.38 92 SER A CA 1
ATOM 687 C C . SER A 1 92 ? 4.691 2.048 7.993 1.00 80.38 92 SER A C 1
ATOM 689 O O . SER A 1 92 ? 4.159 1.949 9.095 1.00 80.38 92 SER A O 1
ATOM 691 N N . GLU A 1 93 ? 4.366 3.026 7.148 1.00 84.31 93 GLU A N 1
ATOM 692 C CA . GLU A 1 93 ? 3.349 4.019 7.493 1.00 84.31 93 GLU A CA 1
ATOM 693 C C . GLU A 1 93 ? 1.934 3.421 7.492 1.00 84.31 93 GLU A C 1
ATOM 695 O O . GLU A 1 93 ? 1.145 3.716 8.390 1.00 84.31 93 GLU A O 1
ATOM 700 N N . LEU A 1 94 ? 1.632 2.516 6.552 1.00 84.88 94 LEU A N 1
ATOM 701 C CA . LEU A 1 94 ? 0.381 1.753 6.553 1.00 84.88 94 LEU A CA 1
ATOM 702 C C . LEU A 1 94 ? 0.252 0.868 7.795 1.00 84.88 94 LEU A C 1
ATOM 704 O O . LEU A 1 94 ? -0.818 0.837 8.397 1.00 84.88 94 LEU A O 1
ATOM 708 N N . ASP A 1 95 ? 1.329 0.201 8.206 1.00 81.56 95 ASP A N 1
ATOM 709 C CA . ASP A 1 95 ? 1.360 -0.622 9.416 1.00 81.56 95 ASP A CA 1
ATOM 710 C C . ASP A 1 95 ? 1.054 0.206 10.674 1.00 81.56 95 ASP A C 1
ATOM 712 O O . ASP A 1 95 ? 0.153 -0.121 11.449 1.00 81.56 95 ASP A O 1
ATOM 716 N N . LYS A 1 96 ? 1.708 1.366 10.826 1.00 85.75 96 LYS A N 1
ATOM 717 C CA . LYS A 1 96 ? 1.416 2.301 11.925 1.00 85.75 96 LYS A CA 1
ATOM 718 C C . LYS A 1 96 ? -0.039 2.765 11.914 1.00 85.75 96 LYS A C 1
ATOM 720 O O . LYS A 1 96 ? -0.648 2.868 12.979 1.00 85.75 96 LYS A O 1
ATOM 725 N N . MET A 1 97 ? -0.597 3.072 10.741 1.00 89.19 97 MET A N 1
ATOM 726 C CA . MET A 1 97 ? -2.006 3.456 10.618 1.00 89.19 97 MET A CA 1
ATOM 727 C C . MET A 1 97 ? -2.939 2.317 11.042 1.00 89.19 97 MET A C 1
ATOM 729 O O . MET A 1 97 ? -3.861 2.555 11.821 1.00 89.19 97 MET A O 1
ATOM 733 N N . CYS A 1 98 ? -2.676 1.092 10.583 1.00 85.75 98 CYS A N 1
ATOM 734 C CA . CYS A 1 98 ? -3.438 -0.104 10.944 1.00 85.75 98 CYS A CA 1
ATOM 735 C C . CYS A 1 98 ? -3.391 -0.368 12.456 1.00 85.75 98 CYS A C 1
ATOM 737 O O . CYS A 1 98 ? -4.432 -0.547 13.086 1.00 85.75 98 CYS A O 1
ATOM 739 N N . SER A 1 99 ? -2.201 -0.296 13.057 1.00 84.19 99 SER A N 1
ATOM 740 C CA . SER A 1 99 ? -2.002 -0.459 14.501 1.00 84.19 99 SER A CA 1
ATOM 741 C C . SER A 1 99 ? -2.781 0.581 15.317 1.00 84.19 99 SER A C 1
ATOM 743 O O . SER A 1 99 ? -3.483 0.235 16.266 1.00 84.19 99 SER A O 1
ATOM 745 N N . ARG A 1 100 ? -2.732 1.860 14.918 1.00 88.38 100 ARG A N 1
ATOM 746 C CA . ARG A 1 100 ? -3.507 2.925 15.577 1.00 88.38 100 ARG A CA 1
ATOM 747 C C . ARG A 1 100 ? -5.011 2.711 15.453 1.00 88.38 100 ARG A C 1
ATOM 749 O O . ARG A 1 100 ? -5.731 2.983 16.408 1.00 88.38 100 ARG A O 1
ATOM 756 N N . LEU A 1 101 ? -5.481 2.236 14.300 1.00 88.12 101 LEU A N 1
ATOM 757 C CA . LEU A 1 101 ? -6.895 1.938 14.089 1.00 88.12 101 LEU A CA 1
ATOM 758 C C . LEU A 1 101 ? -7.368 0.797 15.000 1.00 88.12 101 LEU A C 1
ATOM 760 O O . LEU A 1 101 ? -8.438 0.904 15.595 1.00 88.12 101 LEU A O 1
ATOM 764 N N . ALA A 1 102 ? -6.559 -0.255 15.150 1.00 84.00 102 ALA A N 1
ATOM 765 C CA . ALA A 1 102 ? -6.853 -1.361 16.056 1.00 84.00 102 ALA A CA 1
ATOM 766 C C . ALA A 1 102 ? -6.939 -0.891 17.519 1.00 84.00 102 ALA A C 1
ATOM 768 O O . ALA A 1 102 ? -7.926 -1.175 18.195 1.00 84.00 102 ALA A O 1
ATOM 769 N N . LEU A 1 103 ? -5.960 -0.100 17.977 1.00 88.19 103 LEU A N 1
ATOM 770 C CA . LEU A 1 103 ? -5.962 0.475 19.328 1.00 88.19 103 LEU A CA 1
ATOM 771 C C . LEU A 1 103 ? -7.186 1.371 19.574 1.00 88.19 103 LEU A C 1
ATOM 773 O O . LEU A 1 103 ? -7.858 1.226 20.591 1.00 88.19 103 LEU A O 1
ATOM 777 N N . ALA A 1 104 ? -7.529 2.244 18.621 1.00 88.75 104 ALA A N 1
ATOM 778 C CA . ALA A 1 104 ? -8.701 3.112 18.734 1.00 88.75 104 ALA A CA 1
ATOM 779 C C . ALA A 1 104 ? -10.021 2.321 18.806 1.00 88.75 104 ALA A C 1
ATOM 781 O O . ALA A 1 104 ? -10.944 2.722 19.512 1.00 88.75 104 ALA A O 1
ATOM 782 N N . ASN A 1 105 ? -10.121 1.192 18.096 1.00 89.12 105 ASN A N 1
ATOM 783 C CA . ASN A 1 105 ? -11.290 0.315 18.160 1.00 89.12 105 ASN A CA 1
ATOM 784 C C . ASN A 1 105 ? -11.408 -0.371 19.532 1.00 89.12 105 ASN A C 1
ATOM 786 O O . ASN A 1 105 ? -12.489 -0.389 20.121 1.00 89.12 105 ASN A O 1
ATOM 790 N N . GLU A 1 106 ? -10.297 -0.866 20.088 1.00 89.44 106 GLU A N 1
ATOM 791 C CA . GLU A 1 106 ? -10.288 -1.411 21.451 1.00 89.44 106 GLU A CA 1
ATOM 792 C C . GLU A 1 106 ? -10.732 -0.380 22.493 1.00 89.44 106 GLU A C 1
ATOM 794 O O . GLU A 1 106 ? -11.539 -0.702 23.367 1.00 89.44 106 GLU A O 1
ATOM 799 N N . ASP A 1 107 ? -10.244 0.855 22.391 1.00 92.94 107 ASP A N 1
ATOM 800 C CA . ASP A 1 107 ? -10.624 1.930 23.308 1.00 92.94 107 ASP A CA 1
ATOM 801 C C . ASP A 1 107 ? -12.110 2.286 23.187 1.00 92.94 107 ASP A C 1
ATOM 803 O O . ASP A 1 107 ? -12.799 2.390 24.203 1.00 92.94 107 ASP A O 1
ATOM 807 N N . LEU A 1 108 ? -12.646 2.356 21.964 1.00 92.94 108 LEU A N 1
ATOM 808 C CA . LEU A 1 108 ? -14.080 2.557 21.726 1.00 92.94 108 LEU A CA 1
ATOM 809 C C . LEU A 1 108 ? -14.938 1.434 22.326 1.00 92.94 108 LEU A C 1
ATOM 811 O O . LEU A 1 108 ? -15.998 1.697 22.897 1.00 92.94 108 LEU A O 1
ATOM 815 N N . LEU A 1 109 ? -14.500 0.176 22.219 1.00 91.62 109 LEU A N 1
ATOM 816 C CA . LEU A 1 109 ? -15.204 -0.955 22.827 1.00 91.62 109 LEU A CA 1
ATOM 817 C C . LEU A 1 109 ? -15.174 -0.888 24.358 1.00 91.62 109 LEU A C 1
ATOM 819 O O . LEU A 1 109 ? -16.196 -1.160 24.995 1.00 91.62 109 LEU A O 1
ATOM 823 N N . ARG A 1 110 ? -14.038 -0.499 24.951 1.00 92.88 110 ARG A N 1
ATOM 824 C CA . ARG A 1 110 ? -13.927 -0.274 26.402 1.00 92.88 110 ARG A CA 1
ATOM 825 C C . ARG A 1 110 ? -14.872 0.833 26.860 1.00 92.88 110 ARG A C 1
ATOM 827 O O . ARG A 1 110 ? -15.613 0.626 27.817 1.00 92.88 110 ARG A O 1
ATOM 834 N N . GLU A 1 111 ? -14.892 1.965 26.160 1.00 94.56 111 GLU A N 1
ATOM 835 C CA . GLU A 1 111 ? -15.752 3.104 26.492 1.00 94.56 111 GLU A CA 1
ATOM 836 C C . GLU A 1 111 ? -17.240 2.750 26.357 1.00 94.56 111 GLU A C 1
ATOM 838 O O . GLU A 1 111 ? -18.034 3.042 27.251 1.00 94.56 111 GLU A O 1
ATOM 843 N N . LYS A 1 112 ? -17.618 2.022 25.298 1.00 93.50 112 LYS A N 1
ATOM 844 C CA . LYS A 1 112 ? -18.985 1.515 25.122 1.00 93.50 112 LYS A CA 1
ATOM 845 C C . LYS A 1 112 ? -19.410 0.605 26.280 1.00 93.50 112 LYS A C 1
ATOM 847 O O . LYS A 1 112 ? -20.535 0.732 26.762 1.00 93.50 112 LYS A O 1
ATOM 852 N N . ASN A 1 113 ? -18.548 -0.318 26.709 1.00 92.19 113 ASN A N 1
ATOM 853 C CA . ASN A 1 113 ? -18.863 -1.223 27.817 1.00 92.19 113 ASN A CA 1
ATOM 854 C C . ASN A 1 113 ? -18.981 -0.461 29.142 1.00 92.19 113 ASN A C 1
ATOM 856 O O . ASN A 1 113 ? -19.957 -0.653 29.858 1.00 92.19 113 ASN A O 1
ATOM 860 N N . ALA A 1 114 ? -18.065 0.471 29.415 1.00 92.31 114 ALA A N 1
ATOM 861 C CA . ALA A 1 114 ? -18.142 1.330 30.595 1.00 92.31 114 ALA A CA 1
ATOM 862 C C . ALA A 1 114 ? -19.439 2.160 30.624 1.00 92.31 114 ALA A C 1
ATOM 864 O O . ALA A 1 114 ? -20.072 2.291 31.671 1.00 92.31 114 ALA A O 1
ATOM 865 N N . LEU A 1 115 ? -19.874 2.681 29.471 1.00 93.31 115 LEU A N 1
ATOM 866 C CA . LEU A 1 115 ? -21.148 3.390 29.348 1.00 93.31 115 LEU A CA 1
ATOM 867 C C . LEU A 1 115 ? -22.346 2.463 29.617 1.00 93.31 115 LEU A C 1
ATOM 869 O O . LEU A 1 115 ? -23.298 2.867 30.283 1.00 93.31 115 LEU A O 1
ATOM 873 N N . ALA A 1 116 ? -22.312 1.230 29.103 1.00 91.88 116 ALA A N 1
ATOM 874 C CA . ALA A 1 116 ? -23.369 0.245 29.321 1.00 91.88 116 ALA A CA 1
ATOM 875 C C . ALA A 1 116 ? -23.488 -0.152 30.802 1.00 91.88 116 ALA A C 1
ATOM 877 O O . ALA A 1 116 ? -24.603 -0.194 31.325 1.00 91.88 116 ALA A O 1
ATOM 878 N N . ASP A 1 117 ? -22.360 -0.362 31.482 1.00 92.81 117 ASP A N 1
ATOM 879 C CA . ASP A 1 117 ? -22.321 -0.666 32.915 1.00 92.81 117 ASP A CA 1
ATOM 880 C C . ASP A 1 117 ? -22.844 0.513 33.747 1.00 92.81 117 ASP A C 1
ATOM 882 O O . ASP A 1 117 ? -23.707 0.335 34.607 1.00 92.81 117 ASP A O 1
ATOM 886 N N . ALA A 1 118 ? -22.426 1.743 33.427 1.00 92.00 118 ALA A N 1
ATOM 887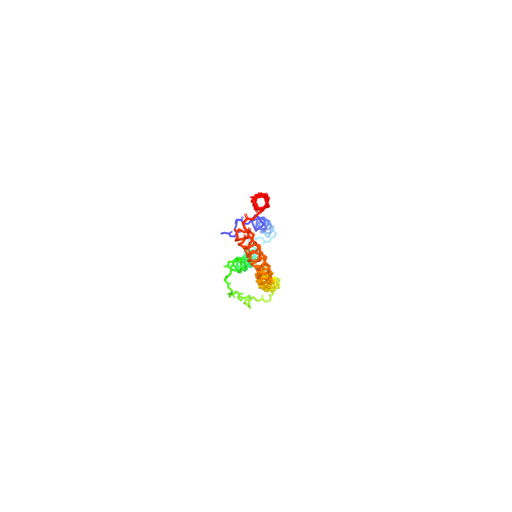 C CA . ALA A 1 118 ? -22.939 2.942 34.088 1.00 92.00 118 ALA A CA 1
ATOM 888 C C . ALA A 1 118 ? -24.460 3.109 33.898 1.00 92.00 118 ALA A C 1
ATOM 890 O O . ALA A 1 118 ? -25.175 3.461 34.838 1.00 92.00 118 ALA A O 1
ATOM 891 N N . LEU A 1 119 ? -24.983 2.827 32.698 1.00 90.62 119 LEU A N 1
ATOM 892 C CA . LEU A 1 119 ? -26.426 2.834 32.432 1.00 90.62 119 LEU A CA 1
ATOM 893 C C . LEU A 1 119 ? -27.168 1.753 33.230 1.00 90.62 119 LEU A C 1
ATOM 895 O O . LEU A 1 119 ? -28.267 2.014 33.731 1.00 90.62 119 LEU A O 1
ATOM 899 N N . ALA A 1 120 ? -26.590 0.557 33.364 1.00 91.69 120 ALA A N 1
ATOM 900 C CA . ALA A 1 120 ? -27.165 -0.524 34.159 1.00 91.69 120 ALA A CA 1
ATOM 901 C C . ALA A 1 120 ? -27.242 -0.149 35.647 1.00 91.69 120 ALA A C 1
ATOM 903 O O . ALA A 1 120 ? -28.293 -0.330 36.269 1.00 91.69 120 ALA A O 1
ATOM 904 N N . ASP A 1 121 ? -26.184 0.457 36.185 1.00 91.69 121 ASP A N 1
ATOM 905 C CA . ASP A 1 121 ? -26.143 0.944 37.564 1.00 91.69 121 ASP A CA 1
ATOM 906 C C . ASP A 1 121 ? -27.181 2.039 37.815 1.00 91.69 121 ASP A C 1
ATOM 908 O O . ASP A 1 121 ? -27.937 1.963 38.786 1.00 91.69 121 ASP A O 1
ATOM 912 N N . VAL A 1 122 ? -27.294 3.021 36.914 1.00 91.12 122 VAL A N 1
ATOM 913 C CA . VAL A 1 122 ? -28.340 4.053 36.997 1.00 91.12 122 VAL A CA 1
ATOM 914 C C . VAL A 1 122 ? -29.734 3.416 36.967 1.00 91.12 122 VAL A C 1
ATOM 916 O O . VAL A 1 122 ? -30.601 3.778 37.764 1.00 91.12 122 VAL A O 1
ATOM 919 N N . SER A 1 123 ? -29.961 2.424 36.102 1.00 91.06 123 SER A N 1
ATOM 920 C CA . SER A 1 123 ? -31.241 1.710 36.035 1.00 91.06 123 SER A CA 1
ATOM 921 C C . SER A 1 123 ? -31.562 0.979 37.345 1.00 91.06 123 SER A C 1
ATOM 923 O O . SER A 1 123 ? -32.680 1.080 37.863 1.00 91.06 123 SER A O 1
ATOM 925 N N . HIS A 1 124 ? -30.577 0.294 37.932 1.00 90.50 124 HIS A N 1
ATOM 926 C CA . HIS A 1 124 ? -30.726 -0.389 39.216 1.00 90.50 124 HIS A CA 1
ATOM 927 C C . HIS A 1 124 ? -31.025 0.598 40.357 1.00 90.50 124 HIS A C 1
ATOM 929 O O . HIS A 1 124 ? -31.935 0.372 41.167 1.00 90.50 124 HIS A O 1
ATOM 935 N N . GLN A 1 125 ? -30.321 1.734 40.371 1.00 92.50 125 GLN A N 1
ATOM 936 C CA . GLN A 1 125 ? -30.534 2.811 41.335 1.00 92.50 125 GLN A CA 1
ATOM 937 C C . GLN A 1 125 ? -31.930 3.430 41.228 1.00 92.50 125 GLN A C 1
ATOM 939 O O . GLN A 1 125 ? -32.490 3.799 42.253 1.00 92.50 125 GLN A O 1
ATOM 944 N N . ILE A 1 126 ? -32.530 3.497 40.036 1.00 89.44 126 ILE A N 1
ATOM 945 C CA . ILE A 1 126 ? -33.898 4.008 39.840 1.00 89.44 126 ILE A CA 1
ATOM 946 C C . ILE A 1 126 ? -34.961 2.970 40.241 1.00 89.44 126 ILE A C 1
ATOM 948 O O . ILE A 1 126 ? -36.001 3.321 40.805 1.00 89.44 126 ILE A O 1
ATOM 952 N N . LYS A 1 127 ? -34.718 1.678 39.997 1.00 86.88 127 LYS A N 1
ATOM 953 C CA . LYS A 1 127 ? -35.691 0.605 40.273 1.00 86.88 127 LYS A CA 1
ATOM 954 C C . LYS A 1 127 ? -36.011 0.457 41.764 1.00 86.88 127 LYS A C 1
ATOM 956 O O . LYS A 1 127 ? -37.151 0.164 42.133 1.00 86.88 127 LYS A O 1
ATOM 961 N N . THR A 1 128 ? -35.021 0.688 42.620 1.00 89.50 128 THR A N 1
ATOM 962 C CA . THR A 1 128 ? -35.131 0.547 44.080 1.00 89.50 128 THR A CA 1
ATOM 963 C C . THR A 1 128 ? -36.097 1.563 44.724 1.00 89.50 128 THR A C 1
ATOM 965 O O . THR A 1 128 ? -37.062 1.128 45.361 1.00 89.50 128 THR A O 1
ATOM 968 N N . PRO A 1 129 ? -35.944 2.893 44.545 1.00 87.06 129 PRO A N 1
ATOM 969 C CA . PRO A 1 129 ? -36.887 3.873 45.085 1.00 87.06 129 PRO A CA 1
ATOM 970 C C 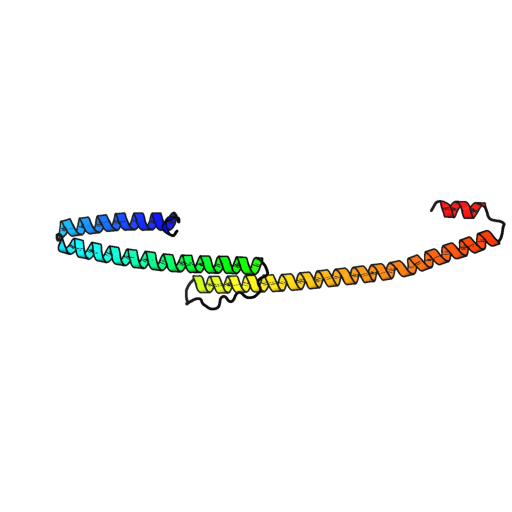. PRO A 1 129 ? -38.276 3.752 44.450 1.00 87.06 129 PRO A C 1
ATOM 972 O O . PRO A 1 129 ? -39.272 3.937 45.145 1.00 87.06 129 PRO A O 1
ATOM 975 N N . LEU A 1 130 ? -38.370 3.368 43.171 1.00 82.25 130 LEU A N 1
ATOM 976 C CA . LEU A 1 130 ? -39.656 3.135 42.507 1.00 82.25 130 LEU A CA 1
ATOM 977 C C . LEU A 1 130 ? -40.424 1.965 43.141 1.00 82.25 130 LEU A C 1
ATOM 979 O O . LEU A 1 130 ? -41.627 2.063 43.382 1.00 82.25 130 LEU A O 1
ATOM 983 N N . THR A 1 131 ? -39.720 0.876 43.463 1.00 86.75 131 THR A N 1
ATOM 984 C CA . THR A 1 131 ? -40.309 -0.269 44.173 1.00 86.75 131 THR A CA 1
ATOM 985 C C . THR A 1 131 ? -40.786 0.148 45.565 1.00 86.75 131 THR A C 1
ATOM 987 O O . THR A 1 131 ? -41.902 -0.185 45.954 1.00 86.75 131 THR A O 1
ATOM 990 N N . SER A 1 132 ? -39.988 0.941 46.287 1.00 86.62 132 SER A N 1
ATOM 991 C CA . SER A 1 132 ? -40.368 1.484 47.598 1.00 86.62 132 SER A CA 1
ATOM 992 C C . SER A 1 132 ? -41.637 2.347 47.527 1.00 86.62 132 SER A C 1
ATOM 994 O O . SER A 1 132 ? -42.577 2.127 48.291 1.00 86.62 132 SER A O 1
ATOM 996 N N . LEU A 1 133 ? -41.728 3.255 46.548 1.00 86.50 133 LEU A N 1
ATOM 997 C CA . LEU A 1 133 ? -42.928 4.069 46.308 1.00 86.50 133 LEU A CA 1
ATOM 998 C C . LEU A 1 133 ? -44.156 3.213 45.962 1.00 86.50 133 LEU A C 1
ATOM 1000 O O . LEU A 1 133 ? -45.257 3.470 46.453 1.00 86.50 133 LEU A O 1
ATOM 1004 N N . SER A 1 134 ? -43.986 2.169 45.149 1.00 84.62 134 SER A N 1
ATOM 1005 C CA . SER A 1 134 ? -45.067 1.239 44.801 1.00 84.62 134 SER A CA 1
ATOM 1006 C C . SER A 1 134 ? -45.572 0.444 46.015 1.00 84.62 134 SER A C 1
ATOM 1008 O O . SER A 1 134 ? -46.779 0.256 46.182 1.00 84.62 134 SER A O 1
ATOM 1010 N N . LEU A 1 135 ? -44.672 0.033 46.914 1.00 87.31 135 LEU A N 1
ATOM 1011 C CA . LEU A 1 135 ? -45.042 -0.627 48.167 1.00 87.31 135 LEU A CA 1
ATOM 1012 C C . LEU A 1 135 ? -45.758 0.335 49.117 1.00 87.31 135 LEU A C 1
ATOM 1014 O O . LEU A 1 135 ? -46.814 -0.014 49.637 1.00 87.31 135 LEU A O 1
ATOM 1018 N N . MET A 1 136 ? -45.237 1.553 49.299 1.00 87.00 136 MET A N 1
ATOM 1019 C CA . MET A 1 136 ? -45.876 2.576 50.135 1.00 87.00 136 MET A CA 1
ATOM 1020 C C . MET A 1 136 ? -47.296 2.880 49.656 1.00 87.00 136 MET A C 1
ATOM 1022 O O . MET A 1 136 ? -48.234 2.804 50.442 1.00 87.00 136 MET A O 1
ATOM 1026 N N . THR A 1 137 ? -47.484 3.143 48.361 1.00 82.75 137 THR A N 1
ATOM 1027 C CA . THR A 1 137 ? -48.819 3.397 47.790 1.00 82.75 137 THR A CA 1
ATOM 1028 C C . THR A 1 137 ? -49.764 2.202 47.953 1.00 82.75 137 THR A C 1
ATOM 1030 O O . THR A 1 137 ? -50.946 2.393 48.244 1.00 82.75 137 THR A O 1
ATOM 1033 N N . SER A 1 138 ? -49.256 0.972 47.832 1.00 81.12 138 SER A N 1
ATOM 1034 C CA . SER A 1 138 ? -50.042 -0.250 48.046 1.00 81.12 138 SER A CA 1
ATOM 1035 C C . SER A 1 138 ? -50.459 -0.434 49.509 1.00 81.12 138 SER A C 1
ATOM 1037 O O . SER A 1 138 ? -51.611 -0.780 49.771 1.00 81.12 138 SER A O 1
ATOM 1039 N N . LEU A 1 139 ? -49.563 -0.161 50.463 1.00 85.25 139 LEU A N 1
ATOM 1040 C CA . LEU A 1 139 ? -49.855 -0.221 51.899 1.00 85.25 139 LEU A CA 1
ATOM 1041 C C . LEU A 1 139 ? -50.874 0.847 52.309 1.00 85.25 139 LEU A C 1
ATOM 1043 O O . LEU A 1 139 ? -51.852 0.523 52.982 1.00 85.25 139 LEU A O 1
ATOM 1047 N N . THR A 1 140 ? -50.708 2.091 51.846 1.00 81.44 140 THR A N 1
ATOM 1048 C CA . THR A 1 140 ? -51.674 3.172 52.094 1.00 81.44 140 THR A CA 1
ATOM 1049 C C . THR A 1 140 ? -53.044 2.830 51.511 1.00 81.44 140 THR A C 1
ATOM 1051 O O . THR A 1 140 ? -54.060 3.009 52.177 1.00 81.44 140 THR A O 1
ATOM 1054 N N . ARG A 1 141 ? -53.095 2.261 50.297 1.00 77.06 141 ARG A N 1
ATOM 1055 C CA . ARG A 1 141 ? -54.349 1.778 49.698 1.00 77.06 141 ARG A CA 1
ATOM 1056 C C . ARG A 1 141 ? -54.995 0.673 50.543 1.00 77.06 141 ARG A C 1
ATOM 1058 O O . ARG A 1 141 ? -56.207 0.700 50.722 1.00 77.06 141 ARG A O 1
ATOM 1065 N N . GLY A 1 142 ? -54.216 -0.285 51.046 1.00 77.12 142 GLY A N 1
ATOM 1066 C CA . GLY A 1 142 ? -54.718 -1.363 51.904 1.00 77.12 142 GLY A CA 1
ATOM 1067 C C . GLY A 1 142 ? -55.314 -0.847 53.217 1.00 77.12 142 GLY A C 1
ATOM 1068 O O . GLY A 1 142 ? -56.412 -1.257 53.586 1.00 77.12 142 GLY A O 1
ATOM 1069 N N . ALA A 1 143 ? -54.637 0.101 53.872 1.00 75.69 143 ALA A N 1
ATOM 1070 C CA . ALA A 1 143 ? -55.129 0.748 55.088 1.00 75.69 143 ALA A CA 1
ATOM 1071 C C . ALA A 1 143 ? -56.436 1.524 54.844 1.00 75.69 143 ALA A C 1
ATOM 1073 O O . ALA A 1 143 ? -57.396 1.352 55.588 1.00 75.69 143 ALA A O 1
ATOM 1074 N N . LEU A 1 144 ? -56.517 2.291 53.751 1.00 68.19 144 LEU A N 1
ATOM 1075 C CA . LEU A 1 144 ? -57.726 3.033 53.364 1.00 68.19 144 LEU A CA 1
ATOM 1076 C C . LEU A 1 144 ? -58.931 2.127 53.054 1.00 68.19 144 LEU A C 1
ATOM 1078 O O . LEU A 1 144 ? -60.073 2.526 53.259 1.00 68.19 144 LEU A O 1
ATOM 1082 N N . VAL A 1 145 ? -58.698 0.912 52.545 1.00 68.06 145 VAL A N 1
ATOM 1083 C CA . VAL A 1 145 ? -59.763 -0.077 52.291 1.00 68.06 145 VAL A CA 1
ATOM 1084 C C . VAL A 1 145 ? -60.231 -0.746 53.589 1.00 68.06 145 VAL A C 1
ATOM 1086 O O . VAL A 1 145 ? -61.411 -1.069 53.707 1.00 68.06 145 VAL A O 1
ATOM 1089 N N . ALA A 1 146 ? -59.334 -0.939 54.560 1.00 68.06 146 ALA A N 1
ATOM 1090 C CA . ALA A 1 146 ? -59.651 -1.539 55.856 1.00 68.06 146 ALA A CA 1
ATOM 1091 C C . ALA A 1 146 ? -60.412 -0.589 56.801 1.00 68.06 146 ALA A C 1
ATOM 1093 O O . ALA A 1 146 ? -61.213 -1.061 57.603 1.00 68.06 146 ALA A O 1
ATOM 1094 N N . ASP A 1 147 ? -60.201 0.725 56.681 1.00 66.69 147 ASP A N 1
ATOM 1095 C CA . ASP A 1 147 ? -60.832 1.753 57.530 1.00 66.69 147 ASP A CA 1
ATOM 1096 C C . ASP A 1 147 ? -62.279 2.105 57.108 1.00 66.69 147 ASP A C 1
ATOM 1098 O O . ASP A 1 147 ? -62.985 2.843 57.784 1.00 66.69 147 ASP A O 1
ATOM 1102 N N . GLY A 1 148 ? -62.769 1.543 55.996 1.00 58.47 148 GLY A N 1
ATOM 1103 C CA . GLY A 1 148 ? -64.198 1.493 55.658 1.00 58.47 148 GLY A CA 1
ATOM 1104 C C . GLY A 1 148 ? -64.895 2.797 55.234 1.00 58.47 148 GLY A C 1
ATOM 1105 O O . GLY A 1 148 ? -66.002 2.700 54.707 1.00 58.47 148 GLY A O 1
ATOM 1106 N N . ASP A 1 149 ? -64.294 3.986 55.377 1.00 53.56 149 ASP A N 1
ATOM 1107 C CA . ASP A 1 149 ? -65.031 5.262 55.220 1.00 53.56 149 ASP A CA 1
ATOM 1108 C C . ASP A 1 149 ? -64.654 6.134 53.998 1.00 53.56 149 ASP A C 1
ATOM 1110 O O . ASP A 1 149 ? -65.238 7.193 53.776 1.00 53.56 149 ASP A O 1
ATOM 1114 N N . HIS A 1 150 ? -63.707 5.746 53.131 1.00 58.12 150 HIS A N 1
ATOM 1115 C CA . HIS A 1 150 ? -63.197 6.658 52.079 1.00 58.12 150 HIS A CA 1
ATOM 1116 C C . HIS A 1 150 ? -63.257 6.095 50.646 1.00 58.12 150 HIS A C 1
ATOM 1118 O O . HIS A 1 150 ? -62.317 6.202 49.853 1.00 58.12 150 HIS A O 1
ATOM 1124 N N . VAL A 1 151 ? -64.422 5.565 50.251 1.00 55.19 151 VAL A N 1
ATOM 1125 C CA . VAL A 1 151 ? -64.715 5.064 48.883 1.00 55.19 151 VAL A CA 1
ATOM 1126 C C . VAL A 1 151 ? -64.442 6.120 47.783 1.00 55.19 151 VAL A C 1
ATOM 1128 O O . VAL A 1 151 ? -64.146 5.774 46.636 1.00 55.19 151 VAL A O 1
ATOM 1131 N N . GLY A 1 152 ? -64.479 7.416 48.121 1.00 56.47 152 GLY A N 1
ATOM 1132 C CA . GLY A 1 152 ? -64.187 8.526 47.203 1.00 56.47 152 GLY A CA 1
ATOM 1133 C C . GLY A 1 152 ? -62.699 8.755 46.889 1.00 56.47 152 GLY A C 1
ATOM 1134 O O . GLY A 1 152 ? -62.377 9.209 45.789 1.00 56.47 152 GLY A O 1
ATOM 1135 N N . GLU A 1 153 ? -61.781 8.421 47.801 1.00 56.44 153 GLU A N 1
ATOM 1136 C CA . GLU A 1 153 ? -60.333 8.640 47.627 1.00 56.44 153 GLU A CA 1
ATOM 1137 C C . GLU A 1 153 ? -59.663 7.501 46.850 1.00 56.44 153 GLU A C 1
ATOM 1139 O O . GLU A 1 153 ? -58.846 7.739 45.955 1.00 56.44 153 GLU A O 1
ATOM 1144 N N . VAL A 1 154 ? -60.116 6.264 47.078 1.00 57.50 154 VAL A N 1
ATOM 1145 C CA . VAL A 1 154 ? -59.677 5.070 46.332 1.00 57.50 154 VAL A CA 1
ATOM 1146 C C . VAL A 1 154 ? -59.946 5.217 44.826 1.00 57.50 154 VAL A C 1
ATOM 1148 O O . VAL A 1 154 ? -59.186 4.712 43.998 1.00 57.50 154 VAL A O 1
ATOM 1151 N N . LYS A 1 155 ? -60.991 5.968 44.445 1.00 56.22 155 LYS A N 1
ATOM 1152 C CA . LYS A 1 155 ? -61.331 6.231 43.040 1.00 56.22 155 LYS A CA 1
ATOM 1153 C C . LYS A 1 155 ? -60.393 7.248 42.369 1.00 56.22 155 LYS A C 1
ATOM 1155 O O . LYS A 1 155 ? -60.204 7.143 41.161 1.00 56.22 155 LYS A O 1
ATOM 1160 N N . ARG A 1 156 ? -59.769 8.175 43.116 1.00 56.88 156 ARG A N 1
ATOM 1161 C CA . ARG A 1 156 ? -58.794 9.151 42.574 1.00 56.88 156 ARG A CA 1
ATOM 1162 C C . ARG A 1 156 ? -57.423 8.530 42.300 1.00 56.88 156 ARG A C 1
ATOM 1164 O O . ARG A 1 156 ? -56.814 8.837 41.282 1.00 56.88 156 ARG A O 1
ATOM 1171 N N . LEU A 1 157 ? -56.986 7.591 43.139 1.00 56.09 157 LEU A N 1
ATOM 1172 C CA . LEU A 1 157 ? -55.741 6.820 42.960 1.00 56.09 157 LEU A CA 1
ATOM 1173 C C . LEU A 1 157 ? -55.813 5.754 41.852 1.00 56.09 157 LEU A C 1
ATOM 1175 O O . LEU A 1 157 ? -54.869 4.993 41.657 1.00 56.09 157 LEU A O 1
ATOM 1179 N N . ARG A 1 158 ? -56.956 5.628 41.175 1.00 55.28 158 ARG A N 1
ATOM 1180 C CA . ARG A 1 158 ? -57.158 4.705 40.051 1.00 55.28 158 ARG A CA 1
ATOM 1181 C C . ARG A 1 158 ? -56.919 5.379 38.692 1.00 55.28 158 ARG A C 1
ATOM 1183 O O . ARG A 1 158 ? -56.836 4.683 37.687 1.00 55.28 158 ARG A O 1
ATOM 1190 N N . THR A 1 159 ? -56.861 6.711 38.665 1.00 53.19 159 THR A N 1
ATOM 1191 C CA . THR A 1 159 ? -56.760 7.540 37.448 1.00 53.19 159 THR A CA 1
ATOM 1192 C C . THR A 1 159 ? -55.420 8.267 37.285 1.00 53.19 159 THR A C 1
ATOM 1194 O O . THR A 1 159 ? -55.257 8.976 36.297 1.00 53.19 159 THR A O 1
ATOM 1197 N N . MET A 1 160 ? -54.485 8.100 38.225 1.00 47.22 160 MET A N 1
ATOM 1198 C CA . MET A 1 160 ? -53.060 8.428 38.061 1.00 47.22 160 MET A CA 1
ATOM 1199 C C . MET A 1 160 ? -52.290 7.148 37.758 1.00 47.22 160 MET A C 1
ATOM 1201 O O . MET A 1 160 ? -51.359 7.223 36.933 1.00 47.22 160 MET A O 1
#

pLDDT: mean 81.26, std 13.78, range [47.22, 96.19]

Foldseek 3Di:
DQCVDPVSVVVVVVLVVVLVVVLVVLCVPPHDVSSVVSNVVSVVVVVVVVVVSVVVVVLVVLLVVLLVCLVVVVPDRDLPPDDDDPSSVVSVVSVVVSVVVVVVVVVVVVVVVVVVVVVVVVVVVVVVVVVVVVVVVVVVLVVVVVVPDCPPVNVVVVVD

InterPro domains:
  IPR003661 Signal transduction histidine kinase, dimerisation/phosphoacceptor domain [cd00082] (113-158)
  IPR036097 Signal transduction histidine kinase, dimerisation/phosphoacceptor domain superfamily [SSF47384] (100-143)

Secondary structure (DSSP, 8-state):
-GGGSHHHHHHHHHHHHHHHHHHHHHHHHH-HHHHHHHHHHHHHHHHHHHHHHHHHHHHHHHHHHHHHHHHTT----------SSHHHHHHHHHHHHHHHHHHHHHHHHHHHHHHHHHHHHHHHHHHHHHHHHHHHHHHHHHHHHHTSS-HHHHTGGG--

Organism: NCBI:txid2838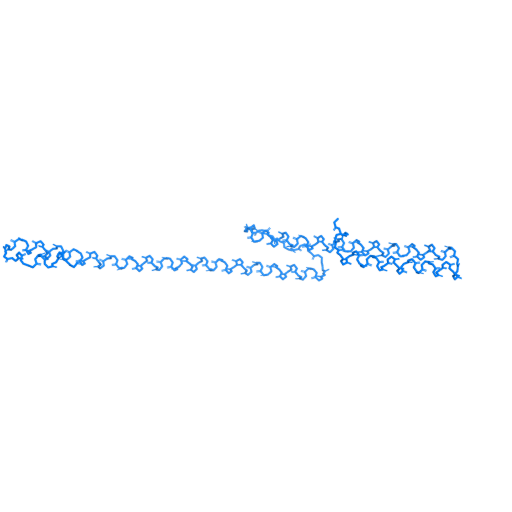713

Sequence (160 aa):
MLLRNVEVRRTVSVFLVVGVAGVAAAWALEGPAAAAVVAATAAILLAVFLVSTRLRYRTIARMAAQVDAVLHDERDVSFERMREGELAILASELDKMCSRLALANEDLLREKNALADALADVSHQIKTPLTSLSLMTSLTRGALVADGDHVGEVKRLRTM

Radius of gyration: 39.63 Å; chains: 1; bounding box: 92×20×99 Å